Protein AF-A0A257NLB1-F1 (afdb_monomer)

Radius of gyration: 17.86 Å; Cα contacts (8 Å, |Δi|>4): 255; chains: 1; bounding box: 39×27×48 Å

Sequence (114 aa):
EYMWGKGMIYQGANNPQTLFNNNKANGGYIEGGWFIPNSQWELDLRYDKYVRNTDLPIETHFNTWTAGVQYHFNPKTRVTLNYSTRDYNSDAIAVNNQLKGVKGLVALQVTAMF

Structure (mmCIF, N/CA/C/O backbone):
data_AF-A0A257NLB1-F1
#
_entry.id   AF-A0A257NLB1-F1
#
loop_
_atom_site.group_PDB
_atom_site.id
_atom_site.type_symbol
_atom_site.label_atom_id
_atom_site.label_alt_id
_atom_site.label_comp_id
_atom_site.label_asym_id
_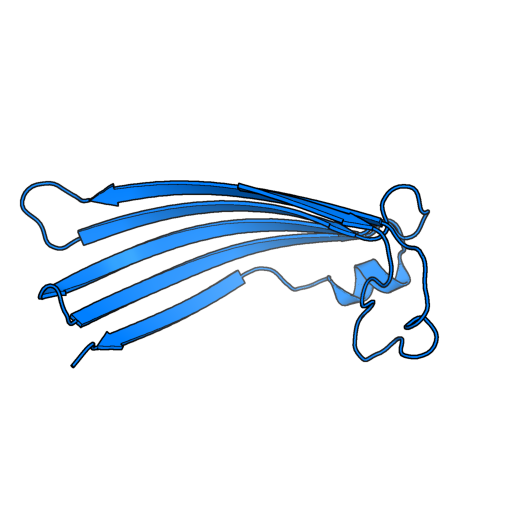atom_site.label_entity_id
_atom_site.label_seq_id
_atom_site.pdbx_PDB_ins_code
_atom_site.Cartn_x
_atom_site.Cartn_y
_atom_site.Cartn_z
_atom_site.occupancy
_atom_site.B_iso_or_equiv
_atom_site.auth_seq_id
_atom_site.auth_comp_id
_atom_site.auth_asym_id
_atom_site.auth_atom_id
_atom_site.pdbx_PDB_model_num
ATOM 1 N N . GLU A 1 1 ? 5.395 8.707 5.062 1.00 51.28 1 GLU A N 1
ATOM 2 C CA . GLU A 1 1 ? 6.803 8.262 5.136 1.00 51.28 1 GLU A CA 1
ATOM 3 C C . GLU A 1 1 ? 7.383 8.151 3.728 1.00 51.28 1 GLU A C 1
ATOM 5 O O . GLU A 1 1 ? 6.639 7.853 2.797 1.00 51.28 1 GLU A O 1
ATOM 10 N N . TYR A 1 2 ? 8.670 8.451 3.543 1.00 51.72 2 TYR A N 1
ATOM 11 C CA . TYR A 1 2 ? 9.328 8.417 2.232 1.00 51.72 2 TYR A CA 1
ATOM 12 C C . TYR A 1 2 ? 10.365 7.296 2.200 1.00 51.72 2 TYR A C 1
ATOM 14 O O . TYR A 1 2 ? 11.156 7.158 3.129 1.00 51.72 2 TYR A O 1
ATOM 22 N N . MET A 1 3 ? 10.364 6.502 1.134 1.00 60.50 3 MET A N 1
ATOM 23 C CA . MET A 1 3 ? 11.210 5.325 0.977 1.00 60.50 3 MET A CA 1
ATOM 24 C C . MET A 1 3 ? 12.058 5.457 -0.287 1.00 60.50 3 MET A C 1
ATOM 26 O O . MET A 1 3 ? 11.555 5.617 -1.399 1.00 60.50 3 MET A O 1
ATOM 30 N N . TRP A 1 4 ? 13.372 5.342 -0.140 1.00 48.19 4 TRP A N 1
ATOM 31 C CA . TRP A 1 4 ? 14.291 5.330 -1.273 1.00 48.19 4 TRP A CA 1
ATOM 32 C C . TRP A 1 4 ? 15.233 4.140 -1.173 1.00 48.19 4 TRP A C 1
ATOM 34 O O . TRP A 1 4 ? 15.784 3.872 -0.108 1.00 48.19 4 TRP A O 1
ATOM 44 N N . GLY A 1 5 ? 15.404 3.422 -2.284 1.00 55.69 5 GLY A N 1
ATOM 45 C CA . GLY A 1 5 ? 16.234 2.226 -2.349 1.00 55.69 5 GLY A CA 1
ATOM 46 C C . GLY A 1 5 ? 17.083 2.197 -3.614 1.00 55.69 5 GLY A C 1
ATOM 47 O O . GLY A 1 5 ? 16.595 2.415 -4.725 1.00 55.69 5 GLY A O 1
ATOM 48 N N . LYS A 1 6 ? 18.371 1.899 -3.447 1.00 52.78 6 LYS A N 1
ATOM 49 C CA . LYS A 1 6 ? 19.313 1.623 -4.537 1.00 52.78 6 LYS A CA 1
ATOM 50 C C . LYS A 1 6 ? 19.995 0.287 -4.277 1.00 52.78 6 LYS A C 1
ATOM 52 O O . LYS A 1 6 ? 20.411 0.041 -3.148 1.00 52.78 6 LYS A O 1
ATOM 57 N N . GLY A 1 7 ? 20.123 -0.545 -5.309 1.00 63.09 7 GLY A N 1
ATOM 58 C CA . GLY A 1 7 ? 20.841 -1.816 -5.233 1.00 63.09 7 GLY A CA 1
ATOM 59 C C . GLY A 1 7 ? 20.017 -2.975 -5.775 1.00 63.09 7 GLY A C 1
ATOM 60 O O . GLY A 1 7 ? 19.324 -2.831 -6.777 1.00 63.09 7 GLY A O 1
ATOM 61 N N . MET A 1 8 ? 20.099 -4.128 -5.113 1.00 67.06 8 MET A N 1
ATOM 62 C CA . MET A 1 8 ? 19.417 -5.339 -5.552 1.00 67.06 8 MET A CA 1
ATOM 63 C C . MET A 1 8 ? 17.898 -5.204 -5.382 1.00 67.06 8 MET A C 1
ATOM 65 O O . MET A 1 8 ? 17.367 -5.401 -4.289 1.00 67.06 8 MET A O 1
ATOM 69 N N . ILE A 1 9 ? 17.188 -4.867 -6.461 1.00 73.81 9 ILE A N 1
ATOM 70 C CA . ILE A 1 9 ? 15.727 -4.773 -6.447 1.00 73.81 9 ILE A CA 1
A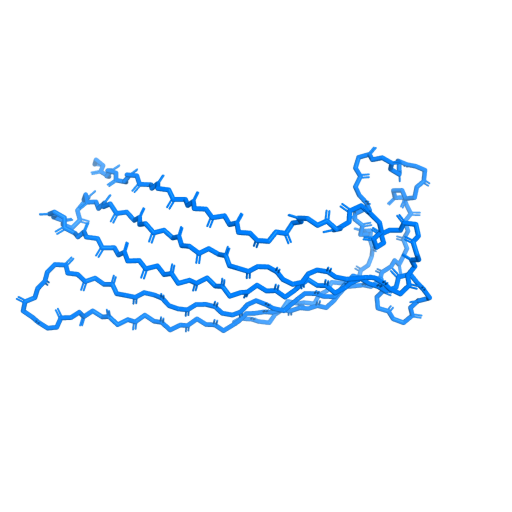TOM 71 C C . ILE A 1 9 ? 15.131 -6.061 -7.002 1.00 73.81 9 ILE A C 1
ATOM 73 O O . ILE A 1 9 ? 15.342 -6.407 -8.166 1.00 73.81 9 ILE A O 1
ATOM 77 N N . TYR A 1 10 ? 14.353 -6.759 -6.178 1.00 71.94 10 TYR A N 1
ATOM 78 C CA . TYR A 1 10 ? 13.682 -7.992 -6.572 1.00 71.94 10 TYR A CA 1
ATOM 79 C C . TYR A 1 10 ? 12.646 -7.740 -7.679 1.00 71.94 10 TYR A C 1
ATOM 81 O O . TYR A 1 10 ? 11.708 -6.962 -7.506 1.00 71.94 10 TYR A O 1
ATOM 89 N N . GLN A 1 11 ? 12.804 -8.426 -8.813 1.00 72.69 11 GLN A N 1
ATOM 90 C CA . GLN A 1 11 ? 11.962 -8.263 -10.006 1.00 72.69 11 GLN A CA 1
ATOM 91 C C . GLN A 1 11 ? 10.792 -9.263 -10.078 1.00 72.69 11 GLN A C 1
ATOM 93 O O . GLN A 1 11 ? 10.056 -9.274 -11.060 1.00 72.69 11 GLN A O 1
ATOM 98 N N . GLY A 1 12 ? 10.584 -10.078 -9.038 1.00 65.00 12 GLY A N 1
ATOM 99 C CA . GLY A 1 12 ? 9.538 -11.105 -8.998 1.00 65.00 12 GLY A CA 1
ATOM 100 C C . GLY A 1 12 ? 10.063 -12.521 -9.247 1.00 65.00 12 GLY A C 1
ATOM 101 O O . GLY A 1 12 ? 11.152 -12.722 -9.783 1.00 65.00 12 GLY A O 1
ATOM 102 N N . ALA A 1 13 ? 9.265 -13.519 -8.855 1.00 63.53 13 ALA A N 1
ATOM 103 C CA . ALA A 1 13 ? 9.657 -14.933 -8.894 1.00 63.53 13 ALA A CA 1
ATOM 104 C C . ALA A 1 13 ? 9.901 -15.455 -10.318 1.00 63.53 13 ALA A C 1
ATOM 106 O O . ALA A 1 13 ? 10.678 -16.384 -10.512 1.00 63.53 13 ALA A O 1
ATOM 107 N N . ASN A 1 14 ? 9.286 -14.811 -11.313 1.00 61.34 14 ASN A N 1
ATOM 108 C CA . ASN A 1 14 ? 9.371 -15.194 -12.720 1.00 61.34 14 ASN A CA 1
ATOM 109 C C . ASN A 1 14 ? 10.616 -14.649 -13.439 1.00 61.34 14 ASN A C 1
ATOM 111 O O . ASN A 1 14 ? 10.773 -14.912 -14.627 1.00 61.34 14 ASN A O 1
ATOM 115 N N . ASN A 1 15 ? 11.491 -13.890 -12.763 1.00 61.28 15 ASN A N 1
ATOM 116 C CA . ASN A 1 15 ? 12.699 -13.343 -13.390 1.00 61.28 15 ASN A CA 1
ATOM 117 C C . ASN A 1 15 ? 13.981 -13.544 -12.549 1.00 61.28 15 ASN A C 1
ATOM 119 O O . ASN A 1 15 ? 14.710 -12.582 -12.280 1.00 61.28 15 ASN A O 1
ATOM 123 N N . PRO A 1 16 ? 14.292 -14.791 -12.129 1.00 61.31 16 PRO A N 1
ATOM 124 C CA . PRO A 1 16 ? 15.387 -15.086 -11.201 1.00 61.31 16 PRO A CA 1
ATOM 125 C C . PRO A 1 16 ? 16.773 -14.741 -11.764 1.00 61.31 16 PRO A C 1
ATOM 127 O O . PRO A 1 16 ? 17.703 -14.513 -11.000 1.00 61.31 16 PRO A O 1
ATOM 130 N N . GLN A 1 17 ? 16.921 -14.645 -13.089 1.00 64.00 17 GLN A N 1
ATOM 131 C CA . GLN A 1 17 ? 18.185 -14.278 -13.742 1.00 64.00 17 GLN A CA 1
ATOM 132 C C . GLN A 1 17 ? 18.583 -12.814 -13.512 1.00 64.00 17 GLN A C 1
ATOM 134 O O . GLN A 1 17 ? 19.754 -12.470 -13.615 1.00 64.00 17 GLN A O 1
ATOM 139 N N . THR A 1 18 ? 17.620 -11.960 -13.159 1.00 67.25 18 THR A N 1
ATOM 140 C CA . THR A 1 18 ? 17.848 -10.536 -12.870 1.00 67.25 18 THR A CA 1
ATOM 141 C C . THR A 1 18 ? 18.033 -10.256 -11.380 1.00 67.25 18 THR A C 1
ATOM 143 O O . THR A 1 18 ? 17.992 -9.092 -10.983 1.00 67.25 18 THR A O 1
ATOM 146 N N . LEU A 1 19 ? 18.222 -11.294 -10.546 1.00 67.06 19 LEU A N 1
ATOM 147 C CA . LEU A 1 19 ? 18.355 -11.125 -9.097 1.00 67.06 19 LEU A CA 1
ATOM 148 C C . LEU A 1 19 ? 19.491 -10.161 -8.760 1.00 67.06 19 LEU A C 1
ATOM 150 O O . LEU A 1 19 ? 19.261 -9.224 -8.016 1.00 67.06 19 LEU A O 1
ATOM 154 N N . PHE A 1 20 ? 20.676 -10.344 -9.350 1.00 73.31 20 PHE A N 1
ATOM 155 C CA . PHE A 1 20 ? 21.805 -9.432 -9.179 1.00 73.31 20 PHE A CA 1
ATOM 156 C C . PHE A 1 20 ? 21.685 -8.266 -10.165 1.00 73.31 20 PHE A C 1
ATOM 158 O O . PHE A 1 20 ? 22.047 -8.380 -11.334 1.00 73.31 20 PHE A O 1
ATOM 165 N N . ASN A 1 21 ? 21.155 -7.140 -9.691 1.00 76.12 21 ASN A N 1
ATOM 166 C CA . ASN A 1 21 ? 21.028 -5.905 -10.460 1.00 76.12 21 ASN A CA 1
ATOM 167 C C . ASN A 1 21 ? 21.442 -4.685 -9.624 1.00 76.12 21 ASN A C 1
ATOM 169 O O . ASN A 1 21 ? 21.655 -4.785 -8.416 1.00 76.12 21 ASN A O 1
ATOM 173 N N . ASN A 1 22 ? 21.554 -3.535 -10.287 1.00 77.50 22 ASN A N 1
ATOM 174 C CA . ASN A 1 22 ? 21.782 -2.238 -9.649 1.00 77.50 22 ASN A CA 1
ATOM 175 C C . ASN A 1 22 ? 20.618 -1.279 -9.942 1.00 77.50 22 ASN A C 1
ATOM 177 O O . ASN A 1 22 ? 20.816 -0.097 -10.239 1.00 77.50 22 ASN A O 1
ATOM 181 N N . ASN A 1 23 ? 19.398 -1.816 -9.946 1.00 84.31 23 ASN A N 1
ATOM 182 C CA . ASN A 1 23 ? 18.219 -1.036 -10.280 1.00 84.31 23 ASN A CA 1
ATOM 183 C C . ASN A 1 23 ? 17.886 -0.076 -9.131 1.00 84.31 23 ASN A C 1
ATOM 185 O O . ASN A 1 23 ? 18.303 -0.235 -7.979 1.00 84.31 23 ASN A O 1
ATOM 189 N N . LYS A 1 24 ? 17.119 0.960 -9.454 1.00 85.56 24 LYS A N 1
ATOM 190 C CA . LYS A 1 24 ? 16.663 1.951 -8.480 1.00 85.56 24 LYS A CA 1
ATOM 191 C C . LYS A 1 24 ? 15.176 1.781 -8.227 1.00 85.56 24 LYS A C 1
ATOM 193 O O . LYS A 1 24 ? 14.428 1.397 -9.126 1.00 85.56 24 LYS A O 1
ATOM 198 N N . ALA A 1 25 ? 14.753 2.094 -7.014 1.00 86.44 25 ALA A N 1
ATOM 199 C CA . ALA A 1 25 ? 13.348 2.238 -6.686 1.00 86.44 25 ALA A CA 1
ATOM 200 C C . ALA A 1 25 ? 13.143 3.471 -5.806 1.00 86.44 25 ALA A C 1
ATOM 202 O O . ALA A 1 25 ? 13.963 3.795 -4.940 1.00 86.44 25 ALA A O 1
ATOM 203 N N . ASN A 1 26 ? 12.033 4.160 -6.022 1.00 89.38 26 ASN A N 1
ATOM 204 C CA . ASN A 1 26 ? 11.601 5.267 -5.188 1.00 89.38 26 ASN A CA 1
ATOM 205 C C . ASN A 1 26 ? 10.152 5.043 -4.768 1.00 89.38 26 ASN A C 1
ATOM 207 O O . ASN A 1 26 ? 9.397 4.340 -5.430 1.00 89.38 26 ASN A O 1
ATOM 211 N N . GLY A 1 27 ? 9.754 5.605 -3.642 1.00 89.44 27 GLY A N 1
ATOM 212 C CA . GLY A 1 27 ? 8.368 5.551 -3.244 1.00 89.44 27 GLY A CA 1
ATOM 213 C C . GLY A 1 27 ? 8.134 6.187 -1.898 1.00 89.44 27 GLY A C 1
ATOM 214 O O . GLY A 1 27 ? 9.009 6.788 -1.285 1.00 89.44 27 GLY A O 1
ATOM 215 N N . GLY A 1 28 ? 6.914 6.066 -1.437 1.00 90.75 28 GLY A N 1
ATOM 216 C CA . GLY A 1 28 ? 6.491 6.607 -0.173 1.00 90.75 28 GLY A CA 1
ATOM 217 C C . GLY A 1 28 ? 4.990 6.537 -0.078 1.00 90.75 28 GLY A C 1
ATOM 218 O O . GLY A 1 28 ? 4.289 6.179 -1.028 1.00 90.75 28 GLY A O 1
ATOM 219 N N . TYR A 1 29 ? 4.506 6.901 1.090 1.00 92.75 29 TYR A N 1
ATOM 220 C CA . TYR A 1 29 ? 3.088 6.947 1.345 1.00 92.75 29 TYR A CA 1
ATOM 221 C C . TYR A 1 29 ? 2.749 8.114 2.255 1.00 92.75 29 TYR A C 1
ATOM 223 O O . TYR A 1 29 ? 3.574 8.592 3.044 1.00 92.75 29 TYR A O 1
ATOM 231 N N . ILE A 1 30 ? 1.515 8.568 2.137 1.00 93.88 30 ILE A N 1
ATOM 232 C CA . ILE A 1 30 ? 0.892 9.470 3.091 1.00 93.88 30 ILE A CA 1
ATOM 233 C C . ILE A 1 30 ? -0.316 8.762 3.680 1.00 93.88 30 ILE A C 1
ATOM 235 O O . ILE A 1 30 ? -1.029 8.051 2.976 1.00 93.88 30 ILE A O 1
ATOM 239 N N . GLU A 1 31 ? -0.508 8.932 4.977 1.00 94.06 31 GLU A N 1
ATOM 240 C CA . GLU A 1 31 ? -1.569 8.285 5.730 1.00 94.06 31 GLU A CA 1
ATOM 241 C C . GLU A 1 31 ? -2.185 9.300 6.685 1.00 94.06 31 GLU A C 1
ATOM 243 O O . GLU A 1 31 ? -1.479 10.130 7.263 1.00 94.06 31 GLU A O 1
ATOM 248 N N . GLY A 1 32 ? -3.505 9.243 6.812 1.00 93.62 32 GLY A N 1
ATOM 249 C CA . GLY A 1 32 ? -4.277 10.017 7.767 1.00 93.62 32 GLY A CA 1
ATOM 250 C C . GLY A 1 32 ? -5.295 9.119 8.452 1.00 93.62 32 GLY A C 1
ATOM 251 O O . GLY A 1 32 ? -6.045 8.413 7.783 1.00 93.62 32 GLY A O 1
ATOM 252 N N . GLY A 1 33 ? -5.317 9.175 9.782 1.00 93.56 33 GLY A N 1
ATOM 253 C CA . GLY A 1 33 ? -6.294 8.490 10.619 1.00 93.56 33 GLY A CA 1
ATOM 254 C C . GLY A 1 33 ? -7.167 9.490 11.372 1.00 93.56 33 GLY A C 1
ATOM 255 O O . GLY A 1 33 ? -6.678 10.524 11.831 1.00 93.56 33 GLY A O 1
ATOM 256 N N . TRP A 1 34 ? -8.455 9.187 11.511 1.00 94.12 34 TRP A N 1
ATOM 257 C CA . TRP A 1 34 ? -9.398 9.961 12.315 1.00 94.12 34 TRP A CA 1
ATOM 258 C C . TRP A 1 34 ? -10.139 9.036 13.280 1.00 94.12 34 TRP A C 1
ATOM 260 O O . TRP A 1 34 ? -10.899 8.165 12.857 1.00 94.12 34 TRP A O 1
ATOM 270 N N . PHE A 1 35 ? -10.012 9.299 14.582 1.00 94.75 35 PHE A N 1
ATOM 271 C CA . PHE A 1 35 ? -10.830 8.651 15.608 1.00 94.75 35 PHE A CA 1
ATOM 272 C C . PHE A 1 35 ? -12.135 9.424 15.815 1.00 94.75 35 PHE A C 1
ATOM 274 O O . PHE A 1 35 ? -12.113 10.609 16.156 1.00 94.75 35 PHE A O 1
ATOM 281 N N . ILE A 1 36 ? -13.285 8.794 15.563 1.00 93.31 36 ILE A N 1
ATOM 282 C CA . ILE A 1 36 ? -14.579 9.479 15.643 1.00 93.31 36 ILE A CA 1
ATOM 283 C C . ILE A 1 36 ? -14.896 9.748 17.127 1.00 93.31 36 ILE A C 1
ATOM 285 O O . ILE A 1 36 ? -15.024 8.784 17.894 1.00 93.31 36 ILE A O 1
ATOM 289 N N . PRO A 1 37 ? -15.044 11.024 17.551 1.00 91.56 37 PRO A N 1
ATOM 290 C CA . PRO A 1 37 ? -15.273 11.370 18.951 1.00 91.56 37 PRO A CA 1
ATOM 291 C C . PRO A 1 37 ? -16.492 10.653 19.530 1.00 91.56 37 PRO A C 1
ATOM 293 O O . PRO A 1 37 ? -17.518 10.523 18.864 1.00 91.56 37 PRO A O 1
ATOM 296 N N . ASN A 1 38 ? -16.389 10.218 20.788 1.00 90.38 38 ASN A N 1
ATOM 297 C CA . ASN A 1 38 ? -17.443 9.491 21.508 1.00 90.38 38 ASN A CA 1
ATOM 298 C C . ASN A 1 38 ? -17.901 8.186 20.829 1.00 90.38 38 ASN A C 1
ATOM 300 O O . ASN A 1 38 ? -19.025 7.734 21.041 1.00 90.38 38 ASN A O 1
ATOM 304 N N . SER A 1 39 ? -17.041 7.562 20.025 1.00 92.06 39 SER A N 1
ATOM 305 C CA . SER A 1 39 ? -17.321 6.279 19.385 1.00 92.06 39 SER A CA 1
ATOM 306 C C . SER A 1 39 ? -16.116 5.340 19.476 1.00 92.06 39 SER A C 1
ATOM 308 O O . SER A 1 39 ? -15.054 5.727 19.952 1.00 92.06 39 SER A O 1
ATOM 310 N N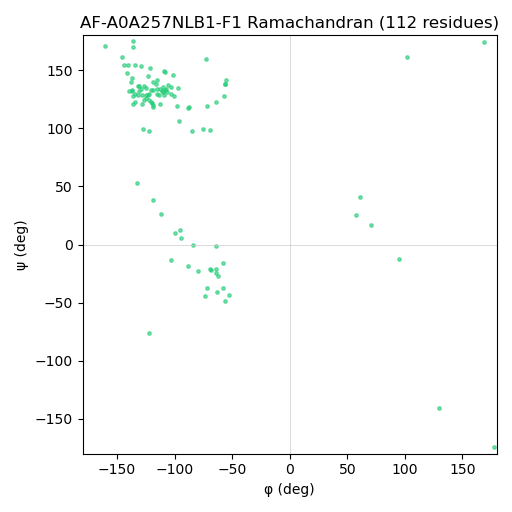 . GLN A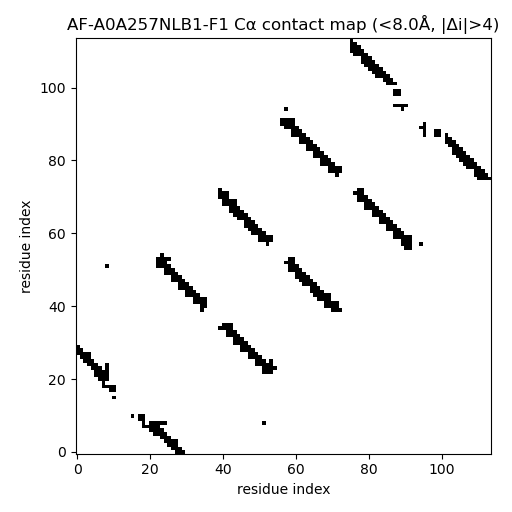 1 40 ? -16.293 4.102 19.018 1.00 94.88 40 GLN A N 1
ATOM 311 C CA . GLN A 1 40 ? -15.227 3.101 18.911 1.00 94.88 40 GLN A CA 1
ATOM 312 C C . GLN A 1 40 ? -14.662 2.974 17.484 1.00 94.88 40 GLN A C 1
ATOM 314 O O . GLN A 1 40 ? -13.936 2.026 17.179 1.00 94.88 40 GLN A O 1
ATOM 319 N N . TRP 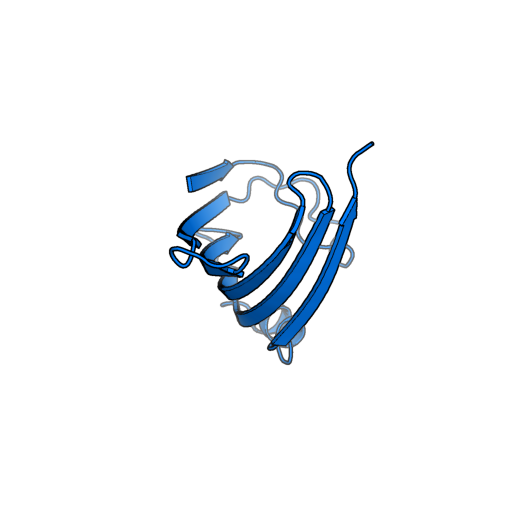A 1 41 ? -15.039 3.894 16.597 1.00 95.69 41 TRP A N 1
ATOM 320 C CA . TRP A 1 41 ? -14.683 3.855 15.187 1.00 95.69 41 TRP A CA 1
ATOM 321 C C . TRP A 1 41 ? -13.468 4.729 14.896 1.00 95.69 41 TRP A C 1
ATOM 323 O O . TRP A 1 41 ? -13.403 5.891 15.300 1.00 95.69 41 TRP A O 1
ATOM 333 N N . GLU A 1 42 ? -12.551 4.177 14.117 1.00 95.00 42 GLU A N 1
ATOM 334 C CA . GLU A 1 42 ? -11.423 4.886 13.532 1.00 95.00 42 GLU A CA 1
ATOM 335 C C . GLU A 1 42 ? -11.455 4.686 12.020 1.00 95.00 42 GLU A C 1
ATOM 337 O O . GLU A 1 42 ? -11.701 3.584 11.529 1.00 95.00 42 GLU A O 1
ATOM 342 N N . LEU A 1 43 ? -11.257 5.772 11.287 1.00 95.94 43 LEU A N 1
ATOM 343 C CA . LEU A 1 43 ? -11.147 5.768 9.837 1.00 95.94 43 LEU A CA 1
ATOM 344 C C . LEU A 1 43 ? -9.686 5.972 9.472 1.00 95.94 43 LEU A C 1
ATOM 346 O O . LEU A 1 43 ? -9.043 6.849 10.047 1.00 95.94 43 LEU A O 1
ATOM 350 N N . ASP A 1 44 ? -9.193 5.225 8.495 1.00 95.62 44 ASP A N 1
ATOM 351 C CA . ASP A 1 44 ? -7.881 5.450 7.903 1.00 95.62 44 ASP A CA 1
ATOM 352 C C . ASP A 1 44 ? -7.991 5.659 6.394 1.00 95.62 44 ASP A C 1
ATOM 354 O O . ASP A 1 44 ? -8.843 5.095 5.700 1.00 95.62 44 ASP A O 1
ATOM 358 N N . LEU A 1 45 ? -7.128 6.529 5.890 1.00 96.00 45 LEU A N 1
ATOM 359 C CA . LEU A 1 45 ? -6.931 6.721 4.471 1.00 96.00 45 LEU A CA 1
ATOM 360 C C . LEU A 1 45 ? -5.440 6.818 4.199 1.00 96.00 45 LEU A C 1
ATOM 362 O O . LEU A 1 45 ? -4.731 7.644 4.777 1.00 96.00 45 LEU A O 1
ATOM 366 N N . ARG A 1 46 ? -4.981 6.001 3.261 1.00 95.69 46 ARG A N 1
ATOM 367 C CA . ARG A 1 46 ? -3.589 5.924 2.853 1.00 95.69 46 ARG A CA 1
ATOM 368 C C . ARG A 1 46 ? -3.471 5.995 1.341 1.00 95.69 46 ARG A C 1
ATOM 370 O O . ARG A 1 46 ? -4.217 5.342 0.611 1.00 95.69 46 ARG A O 1
ATOM 377 N N . TYR A 1 47 ? -2.501 6.773 0.882 1.00 95.12 47 TYR A N 1
ATOM 378 C CA . TYR A 1 47 ? -2.076 6.797 -0.507 1.00 95.12 47 TYR A CA 1
ATOM 379 C C . TYR A 1 47 ? -0.613 6.396 -0.612 1.00 95.12 47 TYR A C 1
ATOM 381 O O . TYR A 1 47 ? 0.263 7.046 -0.040 1.00 95.12 47 TYR A O 1
ATOM 389 N N . ASP A 1 48 ? -0.363 5.343 -1.378 1.00 95.19 48 ASP A N 1
ATOM 390 C CA . ASP A 1 48 ? 0.948 4.789 -1.664 1.00 95.19 48 ASP A CA 1
ATOM 391 C C . ASP A 1 48 ? 1.350 5.104 -3.099 1.00 95.19 48 ASP A C 1
ATOM 393 O O . ASP A 1 48 ? 0.587 4.868 -4.039 1.00 95.19 48 ASP A O 1
ATOM 397 N N . LYS A 1 49 ? 2.588 5.562 -3.270 1.00 94.44 49 LYS A N 1
ATOM 398 C CA . LYS A 1 49 ? 3.242 5.681 -4.569 1.00 94.44 49 LYS A CA 1
ATOM 399 C C . LYS A 1 49 ? 4.573 4.959 -4.513 1.00 94.44 49 LYS A C 1
ATOM 401 O O . LYS A 1 49 ? 5.424 5.281 -3.690 1.00 94.44 49 LYS A O 1
ATOM 406 N N . TYR A 1 50 ? 4.782 4.021 -5.419 1.00 92.38 50 TYR A N 1
ATOM 407 C CA . TYR A 1 50 ? 6.037 3.298 -5.529 1.00 92.38 50 TYR A CA 1
ATOM 408 C C . TYR A 1 50 ? 6.407 3.117 -6.997 1.00 92.38 50 TYR A C 1
ATOM 410 O O . TYR A 1 50 ? 5.582 2.721 -7.812 1.00 92.38 50 TYR A O 1
ATOM 418 N N . VAL A 1 51 ? 7.649 3.423 -7.343 1.00 91.69 51 VAL A N 1
ATOM 419 C CA . VAL A 1 51 ? 8.202 3.275 -8.684 1.00 91.69 51 VAL A CA 1
ATOM 420 C C . VAL A 1 51 ? 9.420 2.375 -8.608 1.00 91.69 51 VAL A C 1
ATOM 422 O O . VAL A 1 51 ? 10.337 2.584 -7.810 1.00 91.69 51 VAL A O 1
ATOM 425 N N . ARG A 1 52 ? 9.432 1.359 -9.462 1.00 89.00 52 ARG A N 1
ATOM 426 C CA . ARG A 1 52 ? 10.526 0.406 -9.603 1.00 89.00 52 ARG A CA 1
ATOM 427 C C . ARG A 1 52 ? 11.252 0.635 -10.919 1.00 89.00 52 ARG A C 1
ATOM 429 O O . ARG A 1 52 ? 10.622 0.973 -11.912 1.00 89.00 52 ARG A O 1
ATOM 436 N N . ASN A 1 53 ? 12.553 0.349 -10.923 1.00 87.38 53 ASN A N 1
ATOM 437 C CA . ASN A 1 53 ? 13.437 0.483 -12.079 1.00 87.38 53 ASN A CA 1
ATOM 438 C C . ASN A 1 53 ? 13.507 1.929 -12.579 1.00 87.38 53 ASN A C 1
ATOM 440 O O . ASN A 1 53 ? 13.509 2.166 -13.781 1.00 87.38 53 ASN A O 1
ATOM 444 N N . THR A 1 54 ? 13.566 2.878 -11.642 1.00 84.19 54 THR A N 1
ATOM 445 C CA . THR A 1 54 ? 13.641 4.306 -11.961 1.00 84.19 54 THR A CA 1
ATOM 446 C C . THR A 1 54 ? 14.837 4.592 -12.868 1.00 84.19 54 THR A C 1
ATOM 448 O O . THR A 1 54 ? 15.929 4.070 -12.618 1.00 84.19 54 THR A O 1
ATOM 451 N N . ASP A 1 55 ? 14.632 5.445 -13.870 1.00 85.56 55 ASP A N 1
ATOM 452 C CA . ASP A 1 55 ? 15.608 5.804 -14.912 1.00 85.56 55 ASP A CA 1
ATOM 453 C C . ASP A 1 55 ? 15.897 4.680 -15.934 1.00 85.56 55 ASP A C 1
ATOM 455 O O . ASP A 1 55 ? 16.905 4.739 -16.643 1.00 85.56 55 ASP A O 1
ATOM 459 N N . LEU A 1 56 ? 15.051 3.644 -16.025 1.00 83.81 56 LEU A N 1
ATOM 460 C CA . LEU A 1 56 ? 15.184 2.557 -17.004 1.00 83.81 56 LEU A CA 1
ATOM 461 C C . LEU A 1 56 ? 13.929 2.441 -17.892 1.00 83.81 56 LEU A C 1
ATOM 463 O O . LEU A 1 56 ? 12.830 2.681 -17.409 1.00 83.81 56 LEU A O 1
ATOM 467 N N . PRO A 1 57 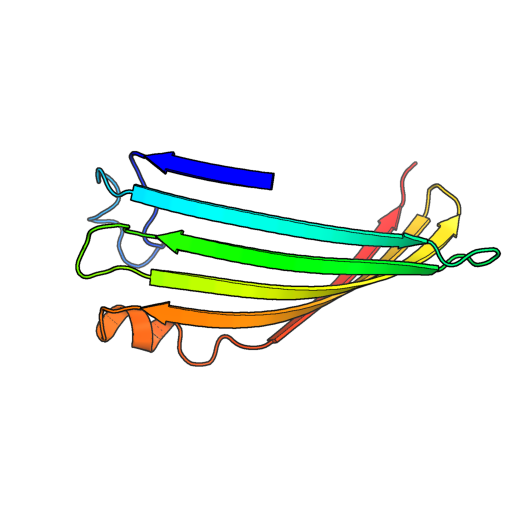? 14.031 1.947 -19.145 1.00 81.56 57 PRO A N 1
ATOM 468 C CA . PRO A 1 57 ? 12.873 1.735 -20.038 1.00 81.56 57 PRO A CA 1
ATOM 469 C C . PRO A 1 57 ? 11.849 0.686 -19.563 1.00 81.56 57 PRO A C 1
ATOM 471 O O . PRO A 1 57 ? 10.880 0.392 -20.256 1.00 81.56 57 PRO A O 1
ATOM 474 N N . ILE A 1 58 ? 12.109 0.060 -18.417 1.00 84.75 58 ILE A N 1
ATOM 475 C CA . ILE A 1 58 ? 11.264 -0.946 -17.765 1.00 84.75 58 ILE A CA 1
ATOM 476 C C . ILE A 1 58 ? 10.674 -0.397 -16.458 1.00 84.75 58 ILE A C 1
ATOM 478 O O . ILE A 1 58 ? 10.409 -1.158 -15.518 1.00 84.75 58 ILE A O 1
ATOM 482 N N . GLU A 1 59 ? 10.533 0.928 -16.370 1.00 89.62 59 GLU A N 1
ATOM 483 C CA . GLU A 1 59 ? 9.946 1.599 -15.219 1.00 89.62 59 GLU A CA 1
ATOM 484 C C . GLU A 1 59 ? 8.536 1.050 -14.964 1.00 89.62 59 GLU A C 1
ATOM 486 O O . GLU A 1 59 ? 7.779 0.692 -15.876 1.00 89.62 59 GLU A O 1
ATOM 491 N N . THR A 1 60 ? 8.231 0.834 -13.690 1.00 91.06 60 THR A N 1
ATOM 492 C CA . THR A 1 60 ? 6.957 0.257 -13.263 1.00 91.06 60 THR A CA 1
ATOM 493 C C . THR A 1 60 ? 6.414 1.059 -12.099 1.00 91.06 60 THR A C 1
ATOM 495 O O . THR A 1 60 ? 7.078 1.176 -11.066 1.00 91.06 60 THR A O 1
ATOM 498 N N . HIS A 1 61 ? 5.202 1.577 -12.255 1.00 92.94 61 HIS A N 1
ATOM 499 C CA . HIS A 1 61 ? 4.523 2.395 -11.267 1.00 92.94 61 HIS A CA 1
ATOM 500 C C . HIS A 1 61 ? 3.462 1.580 -10.534 1.00 92.94 61 HIS A C 1
ATOM 502 O O . HIS A 1 61 ? 2.669 0.853 -11.134 1.00 92.94 61 HIS A O 1
ATOM 508 N N . PHE A 1 62 ? 3.441 1.743 -9.219 1.00 93.06 62 PHE A N 1
ATOM 509 C CA . PHE A 1 62 ? 2.516 1.107 -8.304 1.00 93.06 62 PHE A CA 1
ATOM 510 C C . PHE A 1 62 ? 1.876 2.185 -7.437 1.00 93.06 62 PHE A C 1
ATOM 512 O O . PHE A 1 62 ? 2.472 2.643 -6.459 1.00 93.06 62 PHE A O 1
ATOM 519 N N . ASN A 1 63 ? 0.657 2.582 -7.795 1.00 95.00 63 ASN A N 1
ATOM 520 C CA . ASN A 1 63 ? -0.118 3.541 -7.021 1.00 95.00 63 ASN A CA 1
ATOM 521 C C . ASN A 1 63 ? -1.274 2.809 -6.344 1.00 95.00 63 ASN A C 1
ATOM 523 O O . ASN A 1 63 ? -1.972 2.019 -6.981 1.00 95.00 63 ASN A O 1
ATOM 527 N N . THR A 1 64 ? -1.479 3.052 -5.052 1.00 96.50 64 THR A N 1
ATOM 528 C CA . THR A 1 64 ? -2.571 2.424 -4.299 1.00 96.50 64 THR A CA 1
ATOM 529 C C . THR A 1 64 ? -3.253 3.444 -3.411 1.00 96.50 64 THR A C 1
ATOM 531 O O . THR A 1 64 ? -2.598 4.160 -2.664 1.00 96.50 64 THR A O 1
ATOM 534 N N . TRP A 1 65 ? -4.578 3.471 -3.460 1.00 96.19 65 TRP A N 1
ATOM 535 C CA . TRP A 1 65 ? -5.395 4.086 -2.424 1.00 96.19 65 TRP A CA 1
ATOM 536 C C . TRP A 1 65 ? -5.938 2.990 -1.529 1.00 96.19 65 TRP A C 1
ATOM 538 O O . TRP A 1 65 ? -6.537 2.043 -2.031 1.00 96.19 65 TRP A O 1
ATOM 548 N N . THR A 1 66 ? -5.753 3.128 -0.224 1.00 96.81 66 THR A N 1
ATOM 549 C CA . THR A 1 66 ? -6.341 2.242 0.778 1.00 96.81 66 THR A CA 1
ATOM 550 C C . THR A 1 66 ? -7.218 3.068 1.694 1.00 96.81 66 THR A C 1
ATOM 552 O O . THR A 1 66 ? -6.749 4.037 2.280 1.00 96.81 66 THR A O 1
ATOM 555 N N . ALA A 1 67 ? -8.488 2.695 1.783 1.00 96.88 67 ALA A N 1
ATOM 556 C CA . ALA A 1 67 ? -9.418 3.228 2.762 1.00 96.88 67 ALA A CA 1
ATOM 557 C C . ALA A 1 67 ? -9.738 2.123 3.758 1.00 96.88 67 ALA A C 1
ATOM 559 O O . ALA A 1 67 ? -10.064 1.003 3.349 1.00 96.88 67 ALA A O 1
ATOM 560 N N . GLY A 1 68 ? -9.664 2.442 5.038 1.00 96.62 68 GLY A N 1
ATOM 561 C CA . GLY A 1 68 ? -9.905 1.484 6.091 1.00 96.62 68 GLY A CA 1
ATOM 562 C C . GLY A 1 68 ? -10.808 2.015 7.186 1.00 96.62 68 GLY A C 1
ATOM 563 O O . GLY A 1 68 ? -10.988 3.217 7.399 1.00 96.62 68 GLY A O 1
ATOM 564 N N . VAL A 1 69 ? -11.465 1.064 7.833 1.00 97.00 69 VAL A N 1
ATOM 565 C CA . VAL A 1 69 ? -12.351 1.287 8.964 1.00 97.00 69 VAL A CA 1
ATOM 566 C C . VAL A 1 69 ? -11.966 0.297 10.043 1.00 97.00 69 VAL A C 1
ATOM 568 O O . VAL A 1 69 ? -11.903 -0.912 9.810 1.00 97.00 69 VAL A O 1
ATOM 571 N N . GLN A 1 70 ? -11.746 0.808 11.243 1.00 96.25 70 GLN A N 1
ATOM 572 C CA . GLN A 1 70 ? -11.411 0.020 12.413 1.00 96.25 70 GLN A CA 1
ATOM 573 C C . GLN A 1 70 ? -12.486 0.200 13.479 1.00 96.25 70 GLN A C 1
ATOM 575 O O . GLN A 1 70 ? -12.900 1.317 13.790 1.00 96.25 70 GLN A O 1
ATOM 580 N N . TYR A 1 71 ? -12.925 -0.913 14.053 1.00 95.94 71 TYR A N 1
ATOM 581 C CA . TYR A 1 71 ? -13.825 -0.945 15.194 1.00 95.94 71 TYR A CA 1
ATOM 582 C C . TYR A 1 71 ? -13.100 -1.501 16.416 1.00 95.94 71 TYR A C 1
ATOM 584 O O . TYR A 1 71 ? -12.622 -2.640 16.406 1.00 95.94 71 TYR A O 1
ATOM 592 N N . HIS A 1 72 ? -13.042 -0.704 17.478 1.00 95.38 72 HIS A N 1
ATOM 593 C CA . HIS A 1 72 ? -12.371 -1.034 18.729 1.00 95.38 72 HIS A CA 1
ATOM 594 C C . HIS A 1 72 ? -13.374 -1.596 19.745 1.00 95.38 72 HIS A C 1
ATOM 596 O O . HIS A 1 72 ? -14.171 -0.874 20.326 1.00 95.38 72 HIS A O 1
ATOM 602 N N . PHE A 1 73 ? -13.343 -2.903 20.007 1.00 93.44 73 PHE A N 1
ATOM 603 C CA . PHE A 1 73 ? -14.197 -3.487 21.055 1.00 93.44 73 PHE A CA 1
ATOM 604 C C . PHE A 1 73 ? -13.704 -3.099 22.450 1.00 93.44 73 PHE A C 1
ATOM 606 O O . PHE A 1 73 ? -14.487 -2.904 23.375 1.00 93.44 73 PHE A O 1
ATOM 613 N N . ASN A 1 74 ? -12.385 -3.044 22.601 1.00 89.31 74 ASN A N 1
ATOM 614 C CA . ASN A 1 74 ? -11.665 -2.614 23.788 1.00 89.31 74 ASN A CA 1
ATOM 615 C C . ASN A 1 74 ? -10.226 -2.246 23.365 1.00 89.31 74 ASN A C 1
ATOM 617 O O . ASN A 1 74 ? -9.829 -2.567 22.242 1.00 89.31 74 ASN A O 1
ATOM 621 N N . PRO A 1 75 ? -9.398 -1.643 24.239 1.00 88.06 75 PRO A N 1
ATOM 622 C CA . PRO A 1 75 ? -8.021 -1.278 23.886 1.00 88.06 75 PRO A CA 1
ATOM 623 C C . PRO A 1 75 ? -7.130 -2.446 23.423 1.00 88.06 75 PRO A C 1
ATOM 625 O O . PRO A 1 75 ? -6.072 -2.216 22.848 1.00 88.06 75 PRO A O 1
ATOM 628 N N . LYS A 1 76 ? -7.538 -3.697 23.674 1.00 93.56 76 LYS A N 1
ATOM 629 C CA . LYS A 1 76 ? -6.804 -4.915 23.310 1.00 93.56 76 LYS A CA 1
ATOM 630 C C . LYS A 1 76 ? -7.369 -5.637 22.083 1.00 93.56 76 LYS A C 1
ATOM 632 O O . LYS A 1 76 ? -6.716 -6.543 21.575 1.00 93.56 76 LYS A O 1
ATOM 637 N N . THR A 1 77 ? -8.574 -5.290 21.631 1.00 95.38 77 THR A N 1
ATOM 638 C CA . THR A 1 77 ? -9.330 -6.053 20.631 1.00 95.38 77 THR A CA 1
ATOM 639 C C . THR A 1 77 ? -9.945 -5.120 19.606 1.00 95.38 77 THR A C 1
ATOM 641 O O . THR A 1 77 ? -10.783 -4.280 19.943 1.00 95.38 77 THR A O 1
ATOM 644 N N . ARG A 1 78 ? -9.583 -5.312 18.339 1.00 95.00 78 ARG A N 1
ATOM 645 C CA . ARG A 1 78 ? -10.129 -4.539 17.221 1.00 95.00 78 ARG A CA 1
ATOM 646 C C . ARG A 1 78 ? -10.384 -5.399 15.994 1.00 95.00 78 ARG A C 1
ATOM 648 O O . ARG A 1 78 ? -9.732 -6.426 15.793 1.00 95.00 78 ARG A O 1
ATOM 655 N N . VAL A 1 79 ? -11.319 -4.943 15.171 1.00 96.88 79 VAL A N 1
ATOM 656 C CA . VAL A 1 79 ? -11.552 -5.449 13.817 1.00 96.88 79 VAL A CA 1
ATOM 657 C C . VAL A 1 79 ? -11.247 -4.335 12.832 1.00 96.88 79 VAL A C 1
ATOM 659 O O . VAL A 1 79 ? -11.699 -3.212 13.022 1.00 96.88 79 VAL A O 1
ATOM 662 N N . THR A 1 80 ? -10.503 -4.659 11.784 1.00 96.56 80 THR A N 1
ATOM 663 C CA . THR A 1 80 ? -10.086 -3.734 10.732 1.00 96.56 80 THR A CA 1
ATOM 664 C C . THR A 1 80 ? -10.579 -4.258 9.392 1.00 96.56 80 THR A C 1
ATOM 666 O O . THR A 1 80 ? -10.344 -5.420 9.055 1.00 96.56 80 THR A O 1
ATOM 669 N N . LEU A 1 81 ? -11.248 -3.404 8.625 1.00 97.44 81 LEU A N 1
ATOM 670 C CA . LEU A 1 81 ? -11.6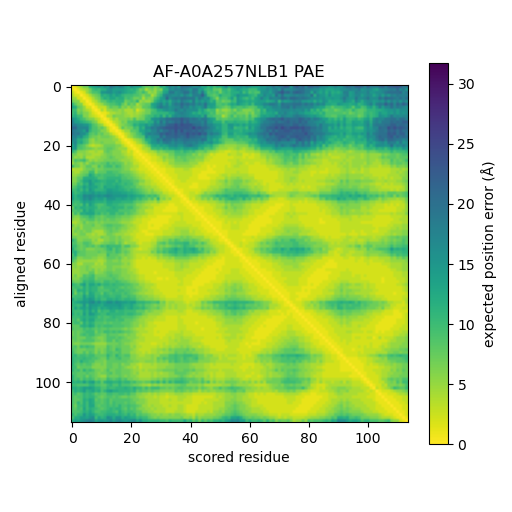60 -3.663 7.254 1.00 97.44 81 LEU A CA 1
ATOM 671 C C . LEU A 1 81 ? -10.996 -2.634 6.344 1.00 97.44 81 LEU A C 1
ATOM 673 O O . LEU A 1 81 ? -11.285 -1.450 6.461 1.00 97.44 81 LEU A O 1
ATOM 677 N N . ASN A 1 82 ? -10.173 -3.103 5.411 1.00 97.31 82 ASN A N 1
ATOM 678 C CA . ASN A 1 82 ? -9.480 -2.266 4.439 1.00 97.31 82 ASN A CA 1
ATOM 679 C C . ASN A 1 82 ? -9.940 -2.596 3.024 1.00 97.31 82 ASN A C 1
ATOM 681 O O . ASN A 1 82 ? -10.048 -3.765 2.642 1.00 97.31 82 ASN A O 1
ATOM 685 N N . TYR A 1 83 ? -10.147 -1.558 2.226 1.00 96.69 83 TYR A N 1
ATOM 686 C CA . TYR A 1 83 ? -10.343 -1.650 0.792 1.00 96.69 83 TYR A CA 1
ATOM 687 C C . TYR A 1 83 ? -9.235 -0.887 0.074 1.00 96.69 83 TYR A C 1
ATOM 689 O O . TYR A 1 83 ? -9.091 0.324 0.239 1.00 96.69 83 TYR A O 1
ATOM 697 N N . SER A 1 84 ? -8.469 -1.597 -0.749 1.00 96.56 84 SER A N 1
ATOM 698 C CA . SER A 1 84 ? -7.409 -1.015 -1.566 1.00 96.56 84 SER A CA 1
ATOM 699 C C . SER A 1 84 ? -7.796 -1.025 -3.039 1.00 96.56 84 SER A C 1
ATOM 701 O O . SER A 1 84 ? -8.114 -2.081 -3.585 1.00 96.56 84 SER A O 1
ATOM 703 N N . THR A 1 85 ? -7.688 0.124 -3.702 1.00 96.50 85 THR A N 1
ATOM 704 C CA . THR A 1 85 ? -7.738 0.247 -5.162 1.00 96.50 85 THR A CA 1
ATOM 705 C C . THR A 1 85 ? -6.348 0.542 -5.705 1.00 96.50 85 THR A C 1
ATOM 707 O O . THR A 1 85 ? -5.637 1.411 -5.201 1.00 96.50 85 THR A O 1
ATOM 710 N N . ARG A 1 86 ? -5.952 -0.209 -6.727 1.00 94.50 86 ARG A N 1
ATOM 711 C CA . ARG A 1 86 ? -4.596 -0.248 -7.268 1.00 94.50 86 ARG A CA 1
ATOM 712 C C . ARG A 1 86 ? -4.607 0.164 -8.724 1.00 94.50 86 ARG A C 1
ATOM 714 O O . ARG A 1 86 ? -5.419 -0.330 -9.504 1.00 94.50 86 ARG A O 1
ATOM 721 N N . ASP A 1 87 ? -3.679 1.042 -9.061 1.00 93.88 87 ASP A N 1
ATOM 722 C CA . ASP A 1 87 ? -3.380 1.447 -10.425 1.00 93.88 87 ASP A CA 1
ATOM 723 C C . ASP A 1 87 ? -1.904 1.159 -10.689 1.00 93.88 87 ASP A C 1
ATOM 725 O O . ASP A 1 87 ? -1.008 1.881 -10.234 1.00 93.88 87 ASP A O 1
ATOM 729 N N . TYR A 1 88 ? -1.670 0.014 -11.328 1.00 93.50 88 TYR A N 1
ATOM 730 C CA . TYR A 1 88 ? -0.344 -0.509 -11.618 1.00 93.50 88 TYR A CA 1
ATOM 731 C C . TYR A 1 88 ? -0.120 -0.494 -13.122 1.00 93.50 88 TYR A C 1
ATOM 733 O O . TYR A 1 88 ? -0.922 -1.037 -13.883 1.00 93.50 88 TYR A O 1
ATOM 741 N N . ASN A 1 89 ? 0.996 0.084 -13.545 1.00 92.31 89 ASN A N 1
ATOM 742 C CA . ASN A 1 89 ? 1.366 0.158 -14.950 1.00 92.31 89 ASN A CA 1
ATOM 743 C C . ASN A 1 89 ? 2.884 0.060 -15.120 1.00 92.31 89 ASN A C 1
ATOM 745 O O . ASN A 1 89 ? 3.652 0.233 -14.174 1.00 92.31 89 ASN A O 1
ATOM 749 N N . SER A 1 90 ? 3.315 -0.276 -16.331 1.00 90.94 90 SER A N 1
ATOM 750 C CA . SER A 1 90 ? 4.728 -0.302 -16.700 1.00 90.94 90 SER A CA 1
ATOM 751 C C . SER A 1 90 ? 4.918 0.208 -18.117 1.00 90.94 90 SER A C 1
ATOM 753 O O . SER A 1 90 ? 4.092 -0.072 -18.991 1.00 90.94 90 SER A O 1
ATOM 755 N N . ASP A 1 91 ? 6.053 0.859 -18.348 1.00 90.31 91 ASP A N 1
ATOM 756 C CA . ASP A 1 91 ? 6.493 1.289 -19.676 1.00 90.31 91 ASP A CA 1
ATOM 757 C C . ASP A 1 91 ? 6.853 0.095 -20.577 1.00 90.31 91 ASP A C 1
ATOM 759 O O . ASP A 1 91 ? 6.777 0.167 -21.805 1.00 90.31 91 ASP A O 1
ATOM 763 N N . ALA A 1 92 ? 7.171 -1.058 -19.979 1.00 88.69 92 ALA A N 1
ATOM 764 C CA . ALA A 1 92 ? 7.425 -2.292 -20.704 1.00 88.69 92 ALA A CA 1
ATOM 765 C C . ALA A 1 92 ? 6.132 -3.089 -20.927 1.00 88.69 92 ALA A C 1
ATOM 767 O O . ALA A 1 92 ? 5.533 -3.608 -19.984 1.00 88.69 92 ALA A O 1
ATOM 768 N N . ILE A 1 93 ? 5.747 -3.297 -22.192 1.00 87.69 93 ILE A N 1
ATOM 769 C CA . ILE A 1 93 ? 4.511 -4.010 -22.584 1.00 87.69 93 ILE A CA 1
ATOM 770 C C . ILE A 1 93 ? 4.400 -5.395 -21.925 1.00 87.69 93 ILE A C 1
ATOM 772 O O . ILE A 1 93 ? 3.331 -5.767 -21.436 1.00 87.69 93 ILE A O 1
ATOM 776 N N . ALA A 1 94 ? 5.497 -6.159 -21.895 1.00 85.81 94 ALA A N 1
ATOM 777 C CA . ALA A 1 94 ? 5.516 -7.504 -21.321 1.00 85.81 94 ALA A CA 1
ATOM 778 C C . ALA A 1 94 ? 5.203 -7.501 -19.814 1.00 85.81 94 ALA A C 1
ATOM 780 O O . ALA A 1 94 ? 4.439 -8.345 -19.348 1.00 85.81 94 ALA A O 1
ATOM 781 N N . VAL A 1 95 ? 5.741 -6.527 -19.073 1.00 84.06 95 VAL A N 1
ATOM 782 C CA . VAL A 1 95 ? 5.492 -6.350 -17.634 1.00 84.06 95 VAL A CA 1
ATOM 783 C C . VAL A 1 95 ? 4.087 -5.797 -17.412 1.00 84.06 95 VAL A C 1
ATOM 785 O O . VAL A 1 95 ? 3.338 -6.322 -16.595 1.00 84.06 95 VAL A O 1
ATOM 788 N N . ASN A 1 96 ? 3.675 -4.805 -18.204 1.00 88.06 96 ASN A N 1
ATOM 789 C CA . ASN A 1 96 ? 2.349 -4.201 -18.112 1.00 88.06 96 ASN A CA 1
ATOM 790 C C . ASN A 1 96 ? 1.227 -5.236 -18.297 1.00 88.06 96 ASN A C 1
ATOM 792 O O . ASN A 1 96 ? 0.216 -5.201 -17.602 1.00 88.06 96 ASN A O 1
ATOM 796 N N . ASN A 1 97 ? 1.418 -6.214 -19.187 1.00 89.19 97 ASN A N 1
ATOM 797 C CA . ASN A 1 97 ? 0.460 -7.304 -19.377 1.00 89.19 97 ASN A CA 1
ATOM 798 C C . ASN A 1 97 ? 0.268 -8.182 -18.130 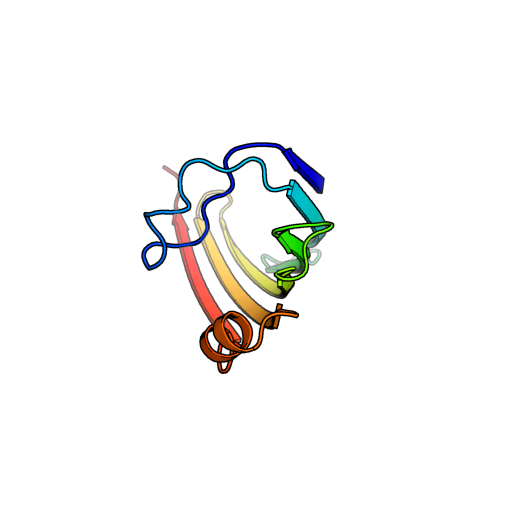1.00 89.19 97 ASN A C 1
ATOM 800 O O . ASN A 1 97 ? -0.813 -8.739 -17.968 1.00 89.19 97 ASN A O 1
ATOM 804 N N . GLN A 1 98 ? 1.266 -8.281 -17.247 1.00 85.31 98 GLN A N 1
ATOM 805 C CA . GLN A 1 98 ? 1.162 -9.018 -1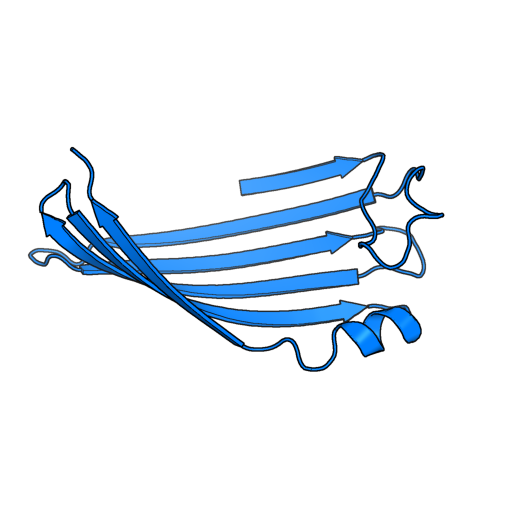5.980 1.00 85.31 98 GLN A CA 1
ATOM 806 C C . GLN A 1 98 ? 0.428 -8.221 -14.893 1.00 85.31 98 GLN A C 1
ATOM 808 O O . GLN A 1 98 ? -0.098 -8.804 -13.950 1.00 85.31 98 GLN A O 1
ATOM 813 N N . LEU A 1 99 ? 0.392 -6.892 -15.016 1.00 88.12 99 LEU A N 1
ATOM 814 C CA . LEU A 1 99 ? -0.256 -5.990 -14.058 1.00 88.12 99 LEU A CA 1
ATOM 815 C C . LEU A 1 99 ? -1.740 -5.767 -14.380 1.00 88.12 99 LEU A C 1
ATOM 817 O O . LEU A 1 99 ? -2.523 -5.372 -13.513 1.00 88.12 99 LEU A O 1
ATOM 821 N N . LYS A 1 100 ? -2.152 -6.064 -15.619 1.00 87.31 100 LYS A N 1
ATOM 822 C CA . LYS A 1 100 ? -3.549 -5.974 -16.050 1.00 87.31 100 LYS A CA 1
ATOM 823 C C . LYS A 1 100 ? -4.450 -6.841 -15.171 1.00 87.31 100 LYS A C 1
ATOM 825 O O . LYS A 1 100 ? -4.240 -8.037 -15.013 1.00 87.31 100 LYS A O 1
ATOM 830 N N . GLY A 1 101 ? -5.505 -6.223 -14.646 1.00 85.25 101 GLY A N 1
ATOM 831 C CA . GLY A 1 101 ? -6.519 -6.893 -13.826 1.00 85.25 101 GLY A CA 1
ATOM 832 C C . GLY A 1 101 ? -6.283 -6.790 -12.320 1.00 85.25 101 GLY A C 1
ATOM 833 O O . GLY A 1 101 ? -7.218 -7.030 -11.557 1.00 85.25 101 GLY A O 1
ATOM 834 N N . VAL A 1 102 ? -5.103 -6.346 -11.874 1.00 87.12 102 VAL A N 1
ATOM 835 C CA . VAL A 1 102 ? -4.864 -6.036 -10.460 1.00 87.12 102 VAL A CA 1
ATOM 836 C C . VAL A 1 102 ? -5.541 -4.707 -10.129 1.00 87.12 102 VAL A C 1
ATOM 838 O O . VAL A 1 102 ? -5.021 -3.647 -10.453 1.00 87.12 102 VAL A O 1
ATOM 841 N N . LYS A 1 103 ? -6.730 -4.769 -9.518 1.00 88.62 103 LYS A N 1
ATOM 842 C CA . LYS A 1 103 ? -7.542 -3.582 -9.195 1.00 88.62 103 LYS A CA 1
ATOM 843 C C . LYS A 1 103 ? -7.852 -3.477 -7.705 1.00 88.62 103 LYS A C 1
ATOM 845 O O . LYS A 1 103 ? -7.241 -2.680 -7.008 1.00 88.62 103 LYS A O 1
ATOM 850 N N . GLY A 1 104 ? -8.794 -4.280 -7.213 1.00 92.50 104 GLY A N 1
ATOM 851 C CA . GLY A 1 104 ? -9.289 -4.202 -5.837 1.00 92.50 104 GLY A CA 1
ATOM 852 C C . GLY A 1 104 ? -8.692 -5.267 -4.916 1.00 92.50 104 GLY A C 1
ATOM 853 O O . GLY A 1 104 ? -8.470 -6.400 -5.342 1.00 92.50 104 GLY A O 1
ATOM 854 N N . LEU A 1 105 ? -8.485 -4.924 -3.646 1.00 93.75 105 LEU A N 1
ATOM 855 C CA . LEU A 1 105 ? -8.319 -5.881 -2.550 1.00 93.75 105 LEU A CA 1
ATOM 856 C C . LEU A 1 105 ? -9.222 -5.481 -1.390 1.00 93.75 105 LEU A C 1
ATOM 858 O O . LEU A 1 105 ? -9.187 -4.337 -0.953 1.00 93.75 105 LEU A O 1
ATOM 862 N N . VAL A 1 106 ? -9.960 -6.450 -0.861 1.00 95.88 106 VAL A N 1
ATOM 863 C CA . VAL A 1 106 ? -10.618 -6.346 0.442 1.00 95.88 106 VAL A CA 1
ATOM 864 C C . VAL A 1 106 ? -9.797 -7.156 1.439 1.00 95.88 106 VAL A C 1
ATOM 866 O O . VAL A 1 106 ? -9.480 -8.315 1.172 1.00 95.88 106 VAL A O 1
ATOM 869 N N . ALA A 1 107 ? -9.454 -6.556 2.574 1.00 96.38 107 ALA A N 1
ATOM 870 C CA . ALA A 1 107 ? -8.765 -7.219 3.672 1.00 96.38 107 ALA A CA 1
ATOM 871 C C . ALA A 1 107 ? -9.564 -7.045 4.964 1.00 96.38 107 ALA A C 1
ATOM 873 O O . ALA A 1 107 ? -9.920 -5.929 5.332 1.00 96.38 107 ALA A O 1
ATOM 874 N N . LEU A 1 108 ? -9.829 -8.155 5.649 1.00 96.69 108 LEU A N 1
ATOM 875 C CA . LEU A 1 108 ? -10.454 -8.181 6.966 1.00 96.69 108 LEU A CA 1
ATOM 876 C C . LEU A 1 108 ? -9.448 -8.751 7.963 1.00 96.69 108 LEU A C 1
ATOM 878 O O . LEU A 1 108 ? -8.882 -9.818 7.731 1.00 96.69 108 LEU A O 1
ATOM 882 N N . GLN A 1 109 ? -9.249 -8.053 9.073 1.00 96.50 109 GLN A N 1
ATOM 883 C CA . GLN A 1 109 ? -8.326 -8.449 10.126 1.00 96.50 109 GLN A CA 1
ATOM 884 C C . GLN A 1 109 ? -9.007 -8.349 11.488 1.00 96.50 109 GLN A C 1
ATOM 886 O O . GLN A 1 109 ? -9.660 -7.359 11.802 1.00 96.50 109 GLN A O 1
ATOM 891 N N . VAL A 1 110 ? -8.800 -9.366 12.321 1.00 95.56 110 VAL A N 1
ATOM 892 C CA . VAL A 1 110 ? -9.130 -9.336 13.748 1.00 95.56 110 VAL A CA 1
ATOM 893 C C . VAL A 1 110 ? -7.816 -9.310 14.513 1.00 95.56 110 VAL A C 1
ATOM 895 O O . VAL A 1 110 ? -6.907 -10.080 14.213 1.00 95.56 110 VAL A O 1
ATOM 898 N N . THR A 1 111 ? -7.674 -8.406 15.474 1.00 95.88 111 THR A N 1
ATOM 899 C CA . THR A 1 111 ? -6.478 -8.306 16.319 1.00 95.88 111 THR A CA 1
ATOM 900 C C . THR A 1 111 ? -6.888 -8.388 17.776 1.00 95.88 111 THR A C 1
ATOM 902 O O . THR A 1 111 ? -7.730 -7.609 18.214 1.00 95.88 111 THR A O 1
ATOM 905 N N . ALA A 1 112 ? -6.278 -9.319 18.506 1.00 94.75 112 ALA A N 1
ATOM 906 C CA . ALA A 1 112 ? -6.419 -9.482 19.946 1.00 94.75 112 ALA A CA 1
ATOM 907 C C . ALA A 1 112 ? -5.022 -9.524 20.579 1.00 94.75 112 ALA A C 1
ATOM 909 O O . ALA A 1 112 ? -4.160 -10.276 20.127 1.00 94.75 112 ALA A O 1
ATOM 910 N N . MET A 1 113 ? -4.802 -8.692 21.595 1.00 93.81 113 MET A N 1
ATOM 911 C CA . MET A 1 113 ? -3.563 -8.628 22.373 1.00 93.81 113 MET A CA 1
ATOM 912 C C . MET A 1 113 ? -3.838 -9.162 23.781 1.00 93.81 113 MET A C 1
ATOM 914 O O . MET A 1 113 ? -4.855 -8.807 24.380 1.00 93.81 113 MET A O 1
ATOM 918 N N . PHE A 1 114 ? -2.952 -10.008 24.304 1.00 86.69 114 PHE A N 1
ATOM 919 C CA . PHE A 1 114 ? -3.123 -10.671 25.600 1.00 86.69 114 PHE A CA 1
ATOM 920 C C . PHE A 1 114 ? -2.238 -10.002 26.651 1.00 86.69 114 PHE A C 1
ATOM 922 O O . PHE A 1 114 ? -1.009 -9.966 26.431 1.00 86.69 114 PHE A O 1
#

Mean predicted aligned error: 6.6 Å

Secondary structure (DSSP, 8-state):
-EEEEEE-----TT-GGGSS--EEEEEEEEEEEEEPTTSSEEEEEEEEEEEESTTSTT-EEEEEEEEEEEEEEETTEEEEEEEEEEEEEESSHHHHHHHTT--EEEEEEEEE--

Nearest PDB structures (foldseek):
  5nec-assembly1_A  TM=6.603E-01  e=5.480E+00  Pseudomonas aeruginosa 39016
  5nec-assembly2_B  TM=6.736E-01  e=9.795E+00  Pseudomonas aeruginosa 39016
  8us1-assembly1_A  TM=4.080E-01  e=7.930E+00  Pseudomonas aeruginosa PAO1

Solvent-accessible surface area (backbone atoms only — not comparable to full-atom values): 6179 Å² total; per-residue (Å²): 92,80,45,79,48,80,34,70,52,84,76,52,89,92,41,68,88,50,47,86,44,77,40,29,33,44,34,34,37,51,74,51,75,47,72,46,83,100,58,52,44,32,40,38,41,33,43,38,41,36,35,38,33,57,98,44,84,60,26,31,43,43,35,34,44,36,42,32,43,33,43,46,83,45,101,47,32,37,39,39,44,37,43,32,45,39,56,51,48,37,73,28,67,78,61,26,63,72,35,62,85,58,41,77,45,81,46,80,46,78,47,79,62,134

Foldseek 3Di:
DWDWDFFQDDPDPVCVVSRGDGFTKTWDKDKDKDDDPPFQKIKIWMWIWIWTRPPDLFIKIKIKIKIKMKGDPDPFKIKMKIKMAIDIATSDPVVRVVCPPPTIDIDIDIGGDD

pLDDT: mean 86.77, std 12.29, range [48.19, 97.44]